Protein AF-A0A9R0W7B0-F1 (afdb_monomer_lite)

Structure (mmCIF, N/CA/C/O backbone):
data_AF-A0A9R0W7B0-F1
#
_entry.id   AF-A0A9R0W7B0-F1
#
loop_
_atom_site.group_PDB
_atom_site.id
_atom_site.type_symbol
_atom_site.label_atom_id
_atom_site.label_alt_id
_atom_site.label_comp_id
_atom_site.label_asym_id
_atom_site.label_entity_id
_atom_site.label_seq_id
_atom_site.pdbx_PDB_ins_code
_atom_site.Cartn_x
_atom_site.Cartn_y
_atom_site.Cartn_z
_atom_site.occupancy
_atom_site.B_iso_or_equiv
_atom_site.auth_seq_id
_atom_site.auth_comp_id
_atom_site.auth_asym_id
_atom_site.auth_atom_id
_atom_site.pdbx_PDB_model_num
ATOM 1 N N . MET A 1 1 ? -23.508 4.023 29.344 1.00 54.53 1 MET A N 1
ATOM 2 C CA . MET A 1 1 ? -23.729 3.233 28.106 1.00 54.53 1 MET A CA 1
ATOM 3 C C . MET A 1 1 ? -23.667 4.090 26.840 1.00 54.53 1 MET A C 1
ATOM 5 O O . MET A 1 1 ? -23.008 3.674 25.898 1.00 54.53 1 MET A O 1
ATOM 9 N N . LEU A 1 2 ? -24.240 5.305 26.836 1.00 60.44 2 LEU A N 1
ATOM 10 C CA . LEU A 1 2 ? -24.224 6.236 25.691 1.00 60.44 2 LEU A CA 1
ATOM 11 C C . LEU A 1 2 ? -22.820 6.520 25.114 1.00 60.44 2 LEU A C 1
ATOM 13 O O . LEU A 1 2 ? -22.631 6.532 23.903 1.00 60.44 2 LEU A O 1
ATOM 17 N N . HIS A 1 3 ? -21.820 6.684 25.988 1.00 57.19 3 HIS A N 1
ATOM 18 C CA . HIS A 1 3 ? -20.440 6.952 25.575 1.00 57.19 3 HIS A CA 1
ATOM 19 C C . HIS A 1 3 ? -19.826 5.782 24.790 1.00 57.19 3 HIS A C 1
ATOM 21 O O . HIS A 1 3 ? -19.227 6.001 23.746 1.00 57.19 3 HIS A O 1
ATOM 27 N N . LYS A 1 4 ? -20.053 4.535 25.235 1.00 57.34 4 LYS A N 1
ATOM 28 C CA . LYS A 1 4 ? -19.593 3.327 24.527 1.00 57.34 4 LYS A CA 1
ATOM 29 C C . LYS A 1 4 ? -20.281 3.160 23.170 1.00 57.34 4 LYS A C 1
ATOM 31 O O . LYS A 1 4 ? -19.622 2.768 22.218 1.00 57.34 4 LYS A O 1
ATOM 36 N N . ALA A 1 5 ? -21.570 3.495 23.069 1.00 55.16 5 ALA A N 1
ATOM 37 C CA . ALA A 1 5 ? -22.291 3.469 21.797 1.00 55.16 5 ALA A CA 1
ATOM 38 C C . ALA A 1 5 ? -21.715 4.492 20.802 1.00 55.16 5 ALA A C 1
ATOM 40 O O . ALA A 1 5 ? -21.420 4.136 19.667 1.00 55.16 5 ALA A O 1
ATOM 41 N N . LYS A 1 6 ? -21.446 5.728 21.250 1.00 61.59 6 LYS A N 1
ATOM 42 C CA . LYS A 1 6 ? -20.832 6.780 20.422 1.00 61.59 6 LYS A CA 1
ATOM 43 C C . LYS A 1 6 ? -19.424 6.396 19.942 1.00 61.59 6 LYS A C 1
ATOM 45 O O . LYS A 1 6 ? -19.113 6.598 18.772 1.00 61.59 6 LYS A O 1
ATOM 50 N N . THR A 1 7 ? -18.607 5.797 20.813 1.00 61.28 7 THR A N 1
ATOM 51 C CA . THR A 1 7 ? -17.267 5.291 20.460 1.00 61.28 7 THR A CA 1
ATOM 52 C C . THR A 1 7 ? -17.329 4.077 19.524 1.00 61.28 7 THR A C 1
ATOM 54 O O . THR A 1 7 ? -16.515 3.957 18.612 1.00 61.28 7 THR A O 1
ATOM 57 N N . GLY A 1 8 ? -18.319 3.196 19.702 1.00 63.91 8 GLY A N 1
ATOM 58 C CA . GLY A 1 8 ? -18.569 2.066 18.805 1.00 63.91 8 GLY A CA 1
ATOM 59 C C . GLY A 1 8 ? -18.961 2.519 17.397 1.00 63.91 8 GLY A C 1
ATOM 60 O O . GLY A 1 8 ? -18.412 2.018 16.421 1.00 63.91 8 GLY A O 1
ATOM 61 N N . THR A 1 9 ? -19.831 3.527 17.277 1.00 67.69 9 THR A N 1
ATOM 62 C CA . THR A 1 9 ? -20.207 4.117 15.981 1.00 67.69 9 THR A CA 1
ATOM 63 C C . THR A 1 9 ? -19.029 4.828 15.307 1.00 67.69 9 THR A C 1
ATOM 65 O O . THR A 1 9 ? -18.866 4.703 14.094 1.00 67.69 9 THR A O 1
ATOM 68 N N . SER A 1 10 ? -18.173 5.535 16.059 1.00 82.19 10 SER A N 1
ATOM 69 C CA . SER A 1 10 ? -16.973 6.162 15.484 1.00 82.19 10 SER A CA 1
ATOM 70 C C . SER A 1 10 ? -15.940 5.134 15.023 1.00 82.19 10 SER A C 1
ATOM 72 O O . SER A 1 10 ? -15.350 5.305 13.963 1.00 82.19 10 SER A O 1
ATOM 74 N N . MET A 1 11 ? -15.753 4.052 15.783 1.00 87.81 11 MET A N 1
ATOM 75 C CA . MET A 1 11 ? -14.840 2.967 15.421 1.00 87.81 11 MET A CA 1
ATOM 76 C C . MET A 1 11 ? -15.325 2.218 14.179 1.00 87.81 11 MET A C 1
ATOM 78 O O . MET A 1 11 ? -14.559 2.050 13.236 1.00 87.81 11 MET A O 1
ATOM 82 N N . ALA A 1 12 ? -16.602 1.828 14.143 1.00 90.00 12 ALA A N 1
ATOM 83 C CA . ALA A 1 12 ? -17.185 1.137 12.996 1.00 90.00 12 ALA A CA 1
ATOM 84 C C . ALA A 1 12 ? -17.034 1.958 11.708 1.00 90.00 12 ALA A C 1
ATOM 86 O O . ALA A 1 12 ? -16.647 1.419 10.678 1.00 90.00 12 ALA A O 1
ATOM 87 N N . ARG A 1 13 ? -17.259 3.277 11.778 1.00 89.12 13 ARG A N 1
ATOM 88 C CA . ARG A 1 13 ? -17.070 4.173 10.632 1.00 89.12 13 ARG A CA 1
ATOM 89 C C . ARG A 1 13 ? -15.622 4.194 10.133 1.00 89.12 13 ARG A C 1
ATOM 91 O O . ARG A 1 13 ? -15.414 4.107 8.928 1.00 89.12 13 ARG A O 1
ATOM 98 N N . ARG A 1 14 ? -14.637 4.300 11.031 1.00 89.19 14 ARG A N 1
ATOM 99 C CA . ARG A 1 14 ? -13.215 4.295 10.645 1.00 89.19 14 ARG A CA 1
ATOM 100 C C . ARG A 1 14 ? -12.784 2.967 10.041 1.00 89.19 14 ARG A C 1
ATOM 102 O O . ARG A 1 14 ? -12.111 2.965 9.023 1.00 89.19 14 ARG A O 1
ATOM 109 N N . LEU A 1 15 ? -13.239 1.851 10.609 1.00 92.94 15 LEU A N 1
ATOM 110 C CA . LEU A 1 15 ? -12.982 0.524 10.048 1.00 92.94 15 LEU A CA 1
ATOM 111 C C . LEU A 1 15 ? -13.579 0.368 8.643 1.00 92.94 15 LEU A C 1
ATOM 113 O O . LEU A 1 15 ? -12.938 -0.222 7.778 1.00 92.94 15 LEU A O 1
ATOM 117 N N . THR A 1 16 ? -14.766 0.928 8.390 1.00 93.56 16 THR A N 1
ATOM 118 C CA . THR A 1 16 ? -15.348 0.953 7.040 1.00 93.56 16 THR A CA 1
ATOM 119 C C . THR A 1 16 ? -14.483 1.745 6.062 1.00 93.56 16 THR A C 1
ATOM 121 O O . THR A 1 16 ? -14.267 1.268 4.953 1.00 93.56 16 THR A O 1
ATOM 124 N N . PHE A 1 17 ? -13.966 2.915 6.452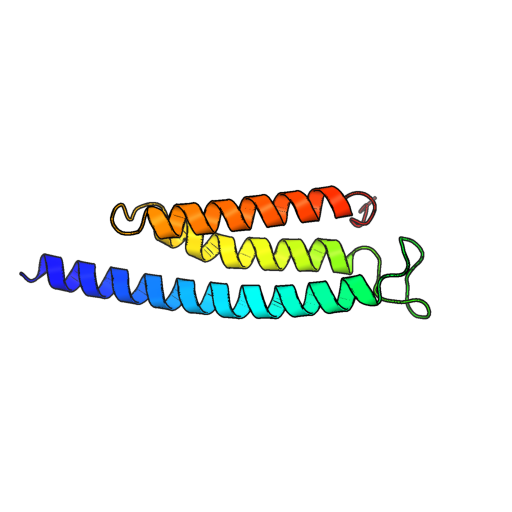 1.00 91.06 17 PHE A N 1
ATOM 125 C CA . PHE A 1 17 ? -13.056 3.681 5.592 1.00 91.06 17 PHE A CA 1
ATOM 126 C C . PHE A 1 17 ? -11.751 2.937 5.339 1.00 91.06 17 PHE A C 1
ATOM 128 O O . PHE A 1 17 ? -11.404 2.730 4.187 1.00 91.06 17 PHE A O 1
ATOM 135 N N . CYS A 1 18 ? -11.124 2.406 6.388 1.00 94.56 18 CYS A N 1
ATOM 136 C CA . CYS A 1 18 ? -9.932 1.575 6.261 1.00 94.56 18 CYS A CA 1
ATOM 137 C C . CYS A 1 18 ? -10.120 0.411 5.288 1.00 94.56 18 CYS A C 1
ATOM 139 O O . CYS A 1 18 ? -9.251 0.136 4.469 1.00 94.56 18 CYS A O 1
ATOM 141 N N . LYS A 1 19 ? -11.270 -0.268 5.347 1.00 96.12 19 LYS A N 1
ATOM 142 C CA . LYS A 1 19 ? -11.579 -1.337 4.400 1.00 96.12 19 LYS A CA 1
ATOM 143 C C . LYS A 1 19 ? -11.631 -0.826 2.958 1.00 96.12 19 LYS A C 1
ATOM 145 O O . LYS A 1 19 ? -11.054 -1.463 2.088 1.00 96.12 19 LYS A O 1
ATOM 150 N N . LEU A 1 20 ? -12.294 0.306 2.717 1.00 95.81 20 LEU A N 1
ATOM 151 C CA . LEU A 1 20 ? -12.349 0.917 1.387 1.00 95.81 20 LEU A CA 1
ATOM 152 C C . LEU A 1 20 ? -10.951 1.320 0.902 1.00 95.81 20 LEU A C 1
ATOM 154 O O . LEU A 1 20 ? -10.592 0.994 -0.225 1.00 95.81 20 LEU A O 1
ATOM 158 N N . ASP A 1 21 ? -10.149 1.955 1.756 1.00 95.44 21 ASP A N 1
ATOM 159 C CA . ASP A 1 21 ? -8.776 2.355 1.435 1.00 95.44 21 ASP A CA 1
ATOM 160 C C . ASP A 1 21 ? -7.920 1.140 1.052 1.00 95.44 21 ASP A C 1
ATOM 162 O O . ASP A 1 21 ? -7.187 1.178 0.061 1.00 95.44 21 ASP A O 1
ATOM 166 N N . TYR A 1 22 ? -8.050 0.026 1.780 1.00 96.25 22 TYR A N 1
ATOM 167 C CA . TYR A 1 22 ? -7.345 -1.216 1.463 1.00 96.25 22 TYR A CA 1
ATOM 168 C C . TYR A 1 22 ? -7.854 -1.891 0.187 1.00 96.25 22 TYR A C 1
ATOM 170 O O . TYR A 1 22 ? -7.037 -2.338 -0.615 1.00 96.25 22 TYR A O 1
ATOM 178 N N . ASP A 1 23 ? -9.166 -1.925 -0.054 1.00 97.44 23 ASP A N 1
ATOM 179 C CA . ASP A 1 23 ? -9.735 -2.481 -1.289 1.00 97.44 23 ASP A CA 1
ATOM 180 C C . ASP A 1 23 ? -9.219 -1.709 -2.527 1.00 97.44 23 ASP A C 1
ATOM 182 O O . ASP A 1 23 ? -8.852 -2.305 -3.549 1.00 97.44 23 ASP A O 1
ATOM 186 N N . VAL A 1 24 ? -9.110 -0.377 -2.427 1.00 96.44 24 VAL A N 1
ATOM 187 C CA . VAL A 1 24 ? -8.512 0.456 -3.484 1.00 96.44 24 VAL A CA 1
ATOM 188 C C . VAL A 1 24 ? -6.998 0.233 -3.568 1.00 96.44 24 VAL A C 1
ATOM 190 O O . VAL A 1 24 ? -6.479 0.076 -4.672 1.00 96.44 24 VAL A O 1
ATOM 193 N N . THR A 1 25 ? -6.289 0.132 -2.440 1.00 96.06 25 THR A N 1
ATOM 194 C CA . THR A 1 25 ? -4.842 -0.166 -2.404 1.00 96.06 25 THR A CA 1
ATOM 195 C C . THR A 1 25 ? -4.518 -1.477 -3.125 1.00 96.06 25 THR A C 1
ATOM 197 O O . THR A 1 25 ? -3.593 -1.526 -3.937 1.00 96.06 25 THR A O 1
ATOM 200 N N . VAL A 1 26 ? -5.299 -2.535 -2.890 1.00 96.62 26 VAL A N 1
ATOM 201 C CA . VAL A 1 26 ? -5.161 -3.826 -3.586 1.00 96.62 26 VAL A CA 1
ATOM 202 C C . VAL A 1 26 ? -5.390 -3.659 -5.087 1.00 96.62 26 VAL A C 1
ATOM 204 O O . VAL A 1 26 ? -4.634 -4.196 -5.897 1.00 96.62 26 VAL A O 1
ATOM 207 N N . SER A 1 27 ? -6.403 -2.881 -5.469 1.00 97.19 27 SER A N 1
ATOM 208 C CA . SER A 1 27 ? -6.708 -2.611 -6.876 1.00 97.19 27 SER A CA 1
ATOM 209 C C . SER A 1 27 ? -5.553 -1.891 -7.582 1.00 97.19 27 SER A C 1
ATOM 211 O O . SER A 1 27 ? -5.136 -2.329 -8.653 1.00 97.19 27 SER A O 1
ATOM 213 N N . ILE A 1 28 ? -4.976 -0.856 -6.963 1.00 95.62 28 ILE A N 1
ATOM 214 C CA . ILE A 1 28 ? -3.796 -0.155 -7.494 1.00 95.62 28 ILE A CA 1
ATOM 215 C C . ILE A 1 28 ? -2.577 -1.081 -7.524 1.00 95.62 28 ILE A C 1
ATOM 217 O O . ILE A 1 28 ? -1.887 -1.136 -8.533 1.00 95.62 28 ILE A O 1
ATOM 221 N N . THR A 1 29 ? -2.351 -1.895 -6.492 1.00 94.94 29 THR A N 1
ATOM 222 C CA . THR A 1 29 ? -1.238 -2.865 -6.473 1.00 94.94 29 THR A CA 1
ATOM 223 C C . THR A 1 29 ? -1.310 -3.849 -7.647 1.00 94.94 29 THR A C 1
ATOM 225 O O . THR A 1 29 ? -0.286 -4.186 -8.248 1.00 94.94 29 THR A O 1
ATOM 228 N N . ASN A 1 30 ? -2.516 -4.279 -8.029 1.00 95.56 30 ASN A N 1
ATOM 229 C CA . ASN A 1 30 ? -2.716 -5.112 -9.217 1.00 95.56 30 ASN A CA 1
ATOM 230 C C . ASN A 1 30 ? -2.358 -4.366 -10.511 1.00 95.56 30 ASN A C 1
ATOM 232 O O . ASN A 1 30 ? -1.741 -4.962 -11.396 1.00 95.56 30 ASN A O 1
ATOM 236 N N . VAL A 1 31 ? -2.688 -3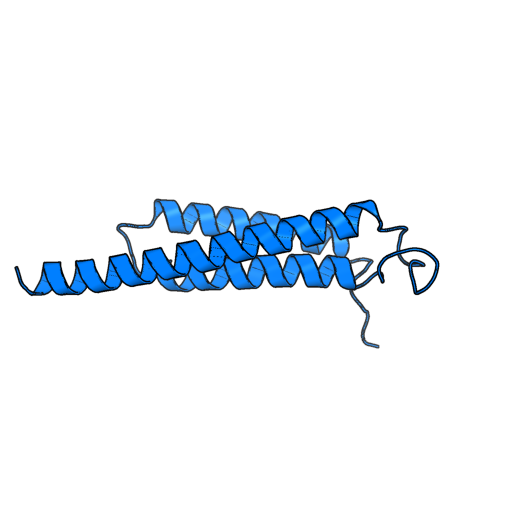.074 -10.607 1.00 93.81 31 VAL A N 1
ATOM 237 C CA . VAL A 1 31 ? -2.260 -2.212 -11.722 1.00 93.81 31 VAL A CA 1
ATOM 238 C C . VAL A 1 31 ? -0.736 -2.092 -11.750 1.00 93.81 31 VAL A C 1
ATOM 240 O O . VAL A 1 31 ? -0.140 -2.354 -12.790 1.00 93.81 31 VAL A O 1
ATOM 243 N N . CYS A 1 32 ? -0.083 -1.819 -10.616 1.00 93.06 32 CYS A N 1
ATOM 244 C CA . CYS A 1 32 ? 1.381 -1.727 -10.551 1.00 93.06 32 CYS A CA 1
ATOM 245 C C . CYS A 1 32 ? 2.048 -3.045 -10.957 1.00 93.06 32 CYS A C 1
ATOM 247 O O . CYS A 1 32 ? 3.071 -3.052 -11.633 1.00 93.06 32 CYS A O 1
ATOM 249 N N . THR A 1 33 ? 1.445 -4.177 -10.589 1.00 92.38 33 THR A N 1
ATOM 250 C CA . THR A 1 33 ? 1.923 -5.508 -10.984 1.00 92.38 33 THR A CA 1
ATOM 251 C C . THR A 1 33 ? 1.798 -5.739 -12.490 1.00 92.38 33 THR A C 1
ATOM 253 O O . THR A 1 33 ? 2.647 -6.411 -13.072 1.00 92.38 33 THR A O 1
ATOM 256 N N . ALA A 1 34 ? 0.745 -5.221 -13.128 1.00 91.81 34 ALA A N 1
ATOM 257 C CA . ALA A 1 34 ? 0.614 -5.261 -14.582 1.00 91.81 34 ALA A CA 1
ATOM 258 C C . ALA A 1 34 ? 1.673 -4.368 -15.249 1.00 91.81 34 ALA A C 1
ATOM 260 O O . ALA A 1 34 ? 2.411 -4.858 -16.098 1.00 91.81 34 ALA A O 1
ATOM 261 N N . LEU A 1 35 ? 1.834 -3.126 -14.776 1.00 89.44 35 LEU A N 1
ATOM 262 C CA . LEU A 1 35 ? 2.862 -2.198 -15.264 1.00 89.44 35 LEU A CA 1
ATOM 263 C C . LEU A 1 35 ? 4.267 -2.798 -15.161 1.00 89.44 35 LEU A C 1
ATOM 265 O O . LEU A 1 35 ? 5.015 -2.772 -16.129 1.00 89.44 35 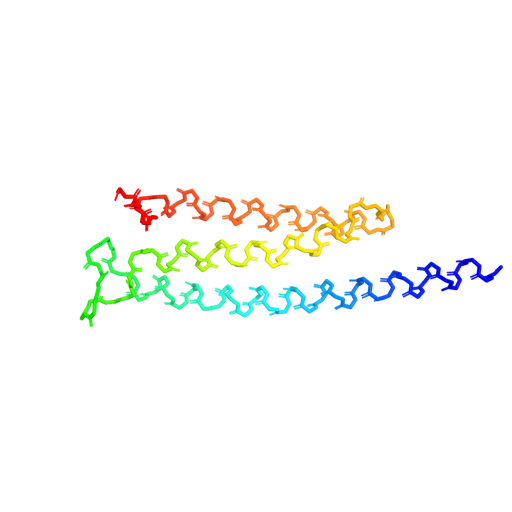LEU A O 1
ATOM 269 N N . LEU A 1 36 ? 4.610 -3.416 -14.028 1.00 87.38 36 LEU A N 1
ATOM 270 C CA . LEU A 1 36 ? 5.911 -4.058 -13.823 1.00 87.38 36 LEU A CA 1
ATOM 271 C C . LEU A 1 36 ? 6.190 -5.190 -14.825 1.00 87.38 36 LEU A C 1
ATOM 273 O O . LEU A 1 36 ? 7.342 -5.404 -15.190 1.00 87.38 36 LEU A O 1
ATOM 277 N N . LYS A 1 37 ? 5.167 -5.936 -15.260 1.00 87.31 37 LYS A N 1
ATOM 278 C CA . LYS A 1 37 ? 5.343 -7.025 -16.240 1.00 87.31 37 LYS A CA 1
ATOM 279 C C . LYS A 1 37 ? 5.637 -6.502 -17.638 1.00 87.31 37 LYS A C 1
ATOM 281 O O . LYS A 1 37 ? 6.385 -7.143 -18.372 1.00 87.31 37 LYS A O 1
ATOM 286 N N . ASP A 1 38 ? 5.040 -5.369 -17.980 1.00 85.12 38 ASP A N 1
ATOM 287 C CA . ASP A 1 38 ? 5.198 -4.742 -19.288 1.00 85.12 38 ASP A CA 1
ATOM 288 C C . ASP A 1 38 ? 6.386 -3.768 -19.320 1.00 85.12 38 ASP A C 1
ATOM 290 O O . ASP A 1 38 ? 6.816 -3.355 -20.396 1.00 85.12 38 ASP A O 1
ATOM 294 N N . PHE A 1 39 ? 6.948 -3.437 -18.154 1.00 81.81 39 PHE A N 1
ATOM 295 C CA . PHE A 1 39 ? 8.092 -2.552 -17.986 1.00 81.81 39 PHE A CA 1
ATOM 296 C C . PHE A 1 39 ? 9.341 -3.092 -18.689 1.00 81.81 39 PHE A C 1
ATOM 298 O O . PHE A 1 39 ? 9.839 -4.175 -18.371 1.00 81.81 39 PHE A O 1
ATOM 305 N N . ARG A 1 40 ? 9.890 -2.307 -19.622 1.00 77.38 40 ARG A N 1
ATOM 306 C CA . ARG A 1 40 ? 11.077 -2.685 -20.411 1.00 77.38 40 ARG A CA 1
ATOM 307 C C . ARG A 1 40 ? 12.357 -1.951 -20.027 1.00 77.38 40 ARG A C 1
ATOM 309 O O . ARG A 1 40 ? 13.373 -2.116 -20.697 1.00 77.38 40 ARG A O 1
ATOM 316 N N . GLY A 1 41 ? 12.334 -1.205 -18.926 1.00 73.69 41 GLY A N 1
ATOM 317 C CA . GLY A 1 41 ? 13.471 -0.418 -18.465 1.00 73.69 41 GLY A CA 1
ATOM 318 C C . GLY A 1 41 ? 13.283 1.085 -18.687 1.00 73.69 41 GLY A C 1
ATOM 319 O O . GLY A 1 41 ? 12.201 1.528 -19.066 1.00 73.69 41 GLY A O 1
ATOM 320 N N . PRO A 1 42 ? 14.339 1.875 -18.440 1.00 68.19 42 PRO A N 1
ATOM 321 C CA . PRO A 1 42 ? 14.270 3.335 -18.436 1.00 68.19 42 PRO A CA 1
ATOM 322 C C . PRO A 1 42 ? 14.021 3.943 -19.825 1.00 68.19 42 PRO A C 1
ATOM 324 O O . PRO A 1 42 ? 13.550 5.071 -19.904 1.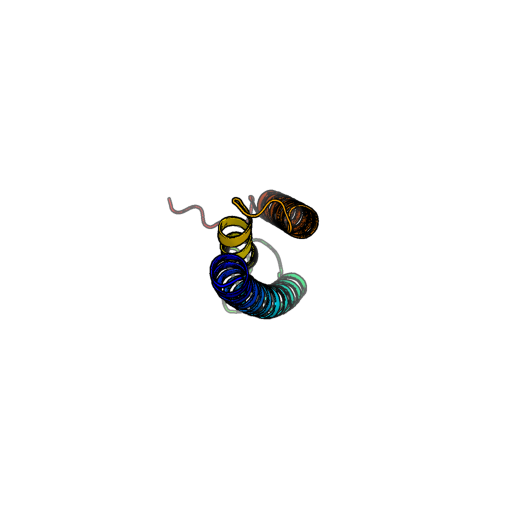00 68.19 42 PRO A O 1
ATOM 327 N N . ASP A 1 43 ? 14.282 3.188 -20.896 1.00 66.25 43 ASP A N 1
ATOM 328 C CA . ASP A 1 43 ? 14.033 3.594 -22.287 1.00 66.25 43 ASP A CA 1
ATOM 329 C C . ASP A 1 43 ? 12.600 3.263 -22.764 1.00 66.25 43 ASP A C 1
ATOM 331 O O . ASP A 1 43 ? 12.266 3.472 -23.930 1.00 66.25 43 ASP A O 1
ATOM 335 N N . GLY A 1 44 ? 11.748 2.719 -21.884 1.00 60.66 44 GLY A N 1
ATOM 336 C CA . GLY A 1 44 ? 10.341 2.445 -22.174 1.00 60.66 44 GLY A CA 1
ATOM 337 C C . GLY A 1 44 ? 9.539 3.739 -22.346 1.00 60.66 44 GLY A C 1
ATOM 338 O O . GLY A 1 44 ? 9.448 4.549 -21.427 1.00 60.66 44 GLY A O 1
ATOM 339 N N . GLY A 1 45 ? 8.955 3.926 -23.529 1.00 63.22 45 GLY A N 1
ATOM 340 C CA . GLY A 1 45 ? 8.020 5.003 -23.885 1.00 63.22 45 GLY A CA 1
ATOM 341 C C . GLY A 1 45 ? 7.080 4.533 -24.999 1.00 63.22 45 GLY A C 1
ATOM 342 O O . GLY A 1 45 ? 7.104 3.347 -25.303 1.00 63.22 45 GLY A O 1
ATOM 343 N N . ASP A 1 46 ? 6.302 5.435 -25.619 1.00 60.03 46 ASP A N 1
ATOM 344 C CA . ASP A 1 46 ? 5.110 5.228 -26.490 1.00 60.03 46 ASP A CA 1
ATOM 345 C C . ASP A 1 46 ? 5.042 4.008 -27.452 1.00 60.03 46 ASP A C 1
ATOM 347 O O . ASP A 1 46 ? 3.961 3.697 -27.949 1.00 60.03 46 ASP A O 1
ATOM 351 N N . ASN A 1 47 ? 6.136 3.287 -27.725 1.00 62.00 47 ASN A N 1
ATOM 352 C CA . ASN A 1 47 ? 6.156 2.055 -28.527 1.00 62.00 47 ASN A CA 1
ATOM 353 C C . ASN A 1 47 ? 6.817 0.824 -27.856 1.00 62.00 47 ASN A C 1
ATOM 355 O O . ASN A 1 47 ? 6.765 -0.267 -28.425 1.00 62.00 47 ASN A O 1
ATOM 359 N N . ASP A 1 48 ? 7.394 0.963 -26.658 1.00 68.44 48 ASP A N 1
ATOM 360 C CA . ASP A 1 48 ? 8.202 -0.061 -25.979 1.00 68.44 48 ASP A CA 1
ATOM 361 C C . ASP A 1 48 ? 7.678 -0.484 -24.597 1.00 68.44 48 ASP A C 1
ATOM 363 O O . ASP A 1 48 ? 8.198 -1.443 -24.035 1.00 68.44 48 ASP A O 1
ATOM 367 N N . GLY A 1 49 ? 6.631 0.142 -24.056 1.00 72.56 49 GLY A N 1
ATOM 368 C CA . GLY A 1 49 ? 6.049 -0.228 -22.759 1.00 72.56 49 GLY A CA 1
ATOM 369 C C . GLY A 1 49 ? 5.596 0.990 -21.949 1.00 72.56 49 GLY A C 1
ATOM 370 O O . GLY A 1 49 ? 5.598 2.096 -22.488 1.00 72.56 49 GLY A O 1
ATOM 371 N N . PRO A 1 50 ? 5.190 0.798 -20.679 1.00 77.12 50 PRO A N 1
ATOM 372 C CA . PRO A 1 50 ? 4.855 1.901 -19.785 1.00 77.12 50 PRO A CA 1
ATOM 373 C C . PRO A 1 50 ? 6.056 2.828 -19.581 1.00 77.12 50 PRO A C 1
ATOM 375 O O . PRO A 1 50 ? 7.207 2.374 -19.605 1.00 77.12 50 PRO A O 1
ATOM 378 N N . ALA A 1 51 ? 5.777 4.115 -19.377 1.00 80.88 51 ALA A N 1
ATOM 379 C CA . ALA A 1 51 ? 6.821 5.100 -19.139 1.00 80.88 51 ALA A CA 1
ATOM 380 C C . ALA A 1 51 ? 7.522 4.818 -17.805 1.00 80.88 51 ALA A C 1
ATOM 382 O O . ALA A 1 51 ? 6.918 4.310 -16.854 1.00 80.88 51 ALA A O 1
ATOM 383 N N . SER A 1 52 ? 8.814 5.142 -17.727 1.00 77.94 52 SER A N 1
ATOM 384 C CA . SER A 1 52 ? 9.658 4.732 -16.602 1.00 77.94 52 SER A CA 1
ATOM 385 C C . SER A 1 52 ? 9.127 5.202 -15.237 1.00 77.94 52 SER A C 1
ATOM 387 O O . SER A 1 52 ? 9.149 4.438 -14.268 1.00 77.94 52 SER A O 1
ATOM 389 N N . PHE A 1 53 ? 8.547 6.404 -15.196 1.00 82.31 53 PHE A N 1
ATOM 390 C CA . PHE A 1 53 ? 7.969 7.030 -14.008 1.00 82.31 53 PHE A CA 1
ATOM 391 C C . PHE A 1 53 ? 6.630 6.439 -13.544 1.00 82.31 53 PHE A C 1
ATOM 393 O O . PHE A 1 53 ? 6.263 6.606 -12.375 1.00 82.31 53 PHE A O 1
ATOM 400 N N . GLU A 1 54 ? 5.888 5.741 -14.412 1.00 87.38 54 GLU A N 1
ATOM 401 C CA . GLU A 1 54 ? 4.537 5.254 -14.091 1.00 87.38 54 GLU A CA 1
ATOM 402 C C . GLU A 1 54 ? 4.570 4.210 -12.973 1.00 87.38 54 GLU A C 1
ATOM 404 O O . GLU A 1 54 ? 3.691 4.170 -12.109 1.00 87.38 54 GLU A O 1
ATOM 409 N N . LEU A 1 55 ? 5.609 3.374 -12.951 1.00 88.75 55 LEU A N 1
ATOM 410 C CA . LEU A 1 55 ? 5.758 2.329 -11.947 1.00 88.75 55 LEU A CA 1
ATOM 411 C C . LEU A 1 55 ? 6.074 2.897 -10.542 1.00 88.75 55 LEU A C 1
ATOM 413 O O . LEU A 1 55 ? 5.359 2.528 -9.604 1.00 88.75 55 LEU A O 1
ATOM 417 N N . PRO A 1 56 ? 7.053 3.813 -10.357 1.00 89.88 56 PRO A N 1
ATOM 418 C CA . PRO A 1 56 ? 7.226 4.539 -9.097 1.00 89.88 56 PRO A CA 1
ATOM 419 C C . PRO A 1 56 ? 5.954 5.257 -8.625 1.00 89.88 56 PRO A C 1
ATOM 421 O O . PRO A 1 56 ? 5.573 5.109 -7.462 1.00 89.88 56 PRO A O 1
ATOM 424 N N . GLN A 1 57 ? 5.266 5.981 -9.517 1.00 91.44 57 GLN A N 1
ATOM 425 C CA . GLN A 1 57 ? 4.034 6.705 -9.177 1.00 91.44 57 GLN A CA 1
ATOM 426 C C . GLN A 1 57 ? 2.917 5.758 -8.724 1.00 91.44 57 GLN A C 1
ATOM 428 O O . GLN A 1 57 ? 2.208 6.042 -7.757 1.00 91.44 57 GLN A O 1
ATOM 433 N N . CYS A 1 58 ? 2.785 4.599 -9.371 1.00 94.00 58 CYS A N 1
ATOM 434 C CA . CYS A 1 58 ? 1.797 3.598 -8.990 1.00 94.00 58 CYS A CA 1
ATOM 435 C C . CYS A 1 58 ? 2.030 3.078 -7.560 1.00 94.00 58 CYS A C 1
ATOM 437 O O . CYS A 1 58 ? 1.094 2.998 -6.757 1.00 94.00 58 CYS A O 1
ATOM 439 N N . VAL A 1 59 ? 3.285 2.769 -7.209 1.00 93.56 59 VAL A N 1
ATOM 440 C CA . VAL A 1 59 ? 3.649 2.321 -5.854 1.00 93.56 59 VAL A CA 1
ATOM 441 C C . VAL A 1 59 ? 3.412 3.428 -4.819 1.00 93.56 59 VAL A C 1
ATOM 443 O O . VAL A 1 59 ? 2.882 3.153 -3.740 1.00 93.56 59 VAL A O 1
ATOM 446 N N . GLU A 1 60 ? 3.747 4.678 -5.141 1.00 94.12 60 GLU A N 1
ATOM 447 C CA . GLU A 1 60 ? 3.493 5.837 -4.274 1.00 94.12 60 GLU A CA 1
ATOM 448 C C . GLU A 1 60 ? 1.993 6.036 -4.002 1.00 94.12 60 GLU A C 1
ATOM 450 O O . GLU A 1 60 ? 1.582 6.273 -2.858 1.00 94.12 60 GLU A O 1
ATOM 455 N N . GLN A 1 61 ? 1.157 5.871 -5.028 1.00 94.75 61 GLN A N 1
ATOM 456 C CA . GLN A 1 61 ? -0.292 5.977 -4.896 1.00 94.75 61 GLN A CA 1
ATOM 457 C C . GLN A 1 61 ? -0.868 4.862 -4.010 1.00 94.75 61 GLN A C 1
ATOM 459 O O . GLN A 1 61 ? -1.690 5.146 -3.133 1.00 94.75 61 GLN A O 1
ATOM 464 N N . ALA A 1 62 ? -0.409 3.616 -4.177 1.00 94.44 62 ALA A N 1
ATOM 465 C CA . ALA A 1 62 ? -0.793 2.507 -3.300 1.00 94.44 62 ALA A CA 1
ATOM 466 C C . ALA A 1 62 ? -0.407 2.781 -1.833 1.00 94.44 62 ALA A C 1
ATOM 468 O O . ALA A 1 62 ? -1.226 2.588 -0.932 1.00 94.44 62 ALA A O 1
ATOM 469 N N . ASN A 1 63 ? 0.805 3.296 -1.591 1.00 94.81 63 ASN A N 1
ATOM 470 C CA . ASN A 1 63 ? 1.267 3.656 -0.247 1.00 94.81 63 ASN A CA 1
ATOM 471 C C . ASN A 1 63 ? 0.374 4.731 0.384 1.00 94.81 63 ASN A C 1
ATOM 473 O O . ASN A 1 63 ? -0.094 4.565 1.509 1.00 94.81 63 ASN A O 1
ATOM 477 N N . THR A 1 64 ? 0.098 5.807 -0.358 1.00 94.88 64 THR A N 1
ATOM 478 C CA . THR A 1 64 ? -0.694 6.950 0.121 1.00 94.88 64 THR A CA 1
ATOM 479 C C . THR A 1 64 ? -2.085 6.519 0.579 1.00 94.88 64 THR A C 1
ATOM 481 O O . THR A 1 64 ? -2.526 6.911 1.660 1.00 94.88 64 THR A O 1
ATOM 484 N N . LEU A 1 65 ? -2.753 5.668 -0.203 1.00 92.19 65 LEU A N 1
ATOM 485 C CA . LEU A 1 65 ? -4.083 5.158 0.129 1.00 92.19 65 LEU A CA 1
ATOM 486 C C . LEU A 1 65 ? -4.068 4.318 1.407 1.00 92.19 65 LEU A C 1
ATOM 488 O O . LEU A 1 65 ? -4.876 4.556 2.303 1.00 92.19 65 LEU A O 1
ATOM 492 N N . SER A 1 66 ? -3.107 3.401 1.543 1.00 91.69 66 SER A N 1
ATOM 493 C CA . SER A 1 66 ? -2.951 2.633 2.783 1.00 91.69 66 SER A CA 1
ATOM 494 C C . SER A 1 66 ? -2.650 3.539 3.989 1.00 91.69 66 SER A C 1
ATOM 496 O O . SER A 1 66 ? -3.179 3.317 5.082 1.00 91.69 66 SER A O 1
ATOM 498 N N . GLY A 1 67 ? -1.895 4.622 3.777 1.00 93.00 67 GLY A N 1
ATOM 499 C CA . GLY A 1 67 ? -1.539 5.605 4.796 1.00 93.00 67 GLY A CA 1
ATOM 500 C C . GLY A 1 67 ? -2.731 6.378 5.368 1.00 93.00 67 GLY A C 1
ATOM 501 O O . GLY A 1 67 ? -2.718 6.704 6.558 1.00 93.00 67 GLY A O 1
ATOM 502 N N . TYR A 1 68 ? -3.793 6.613 4.585 1.00 92.94 68 TYR A N 1
ATOM 503 C CA . TYR A 1 68 ? -5.020 7.241 5.098 1.00 92.94 68 TYR A CA 1
ATOM 504 C C . TYR A 1 68 ? -5.661 6.412 6.208 1.00 92.94 68 TYR A C 1
ATOM 506 O O . TYR A 1 68 ? -5.980 6.947 7.274 1.00 92.94 68 TYR A O 1
ATOM 514 N N . CYS A 1 69 ? -5.745 5.094 6.024 1.00 93.25 69 CYS A N 1
ATOM 515 C CA . CYS A 1 69 ? -6.192 4.211 7.091 1.00 93.25 69 CYS A CA 1
ATOM 516 C C . CYS A 1 69 ? -5.237 4.251 8.296 1.00 93.25 69 CYS A C 1
ATOM 518 O O . CYS A 1 69 ? -5.691 4.343 9.436 1.00 93.25 69 CYS A O 1
ATOM 520 N N . GLY A 1 70 ? -3.919 4.249 8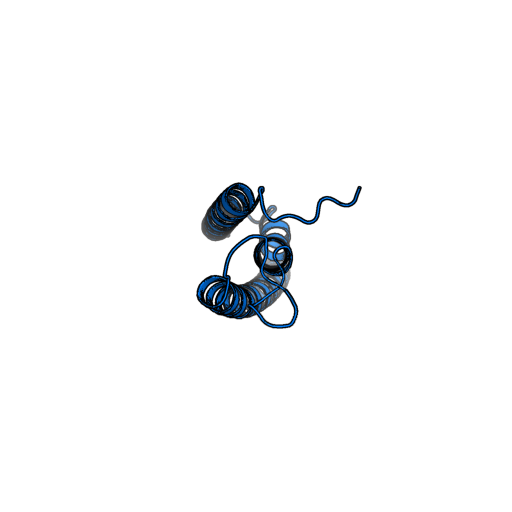.075 1.00 92.19 70 GLY A N 1
ATOM 521 C CA . GLY A 1 70 ? -2.928 4.307 9.156 1.00 92.19 70 GLY A CA 1
ATOM 522 C C . GLY A 1 70 ? -3.124 5.529 10.060 1.00 92.19 70 GLY A C 1
ATOM 523 O O . GLY A 1 70 ? -3.102 5.408 11.289 1.00 92.19 70 GLY A O 1
ATOM 524 N N . HIS A 1 71 ? -3.421 6.685 9.462 1.00 90.69 71 HIS A N 1
ATOM 525 C CA . HIS A 1 71 ? -3.759 7.912 10.182 1.00 90.69 71 HIS A CA 1
ATOM 526 C C . HIS A 1 71 ? -5.043 7.768 11.019 1.00 90.69 71 HIS A C 1
ATOM 528 O O . HIS A 1 71 ? -5.080 8.170 12.182 1.00 90.69 71 HIS A O 1
ATOM 534 N N . GLU A 1 72 ? -6.088 7.133 10.481 1.00 88.69 72 GLU A N 1
ATOM 535 C CA . GLU A 1 72 ? -7.336 6.880 11.217 1.00 88.69 72 GLU A CA 1
ATOM 536 C C . GLU A 1 72 ? -7.165 5.912 12.404 1.00 88.69 72 GLU A C 1
ATOM 538 O O . GLU A 1 72 ? -7.955 5.958 13.358 1.00 88.69 72 GLU A O 1
ATOM 543 N N . LEU A 1 73 ? -6.143 5.054 12.375 1.00 90.56 73 LEU A N 1
ATOM 544 C CA . LEU A 1 73 ? -5.874 4.040 13.397 1.00 90.56 73 LEU A CA 1
ATOM 545 C C . LEU A 1 73 ? -4.949 4.513 14.531 1.00 90.56 73 LEU A C 1
ATOM 547 O O . LEU A 1 73 ? -4.987 3.918 15.611 1.00 90.56 73 LEU A O 1
ATOM 551 N N . MET A 1 74 ? -4.155 5.567 14.317 1.00 86.81 74 MET A N 1
ATOM 552 C CA . MET A 1 74 ? -3.079 6.011 15.222 1.00 86.81 74 MET A CA 1
ATOM 553 C C . MET A 1 74 ? -3.532 6.183 16.683 1.00 86.81 74 MET A C 1
ATOM 555 O O . MET A 1 74 ? -2.879 5.699 17.609 1.00 86.81 74 MET A O 1
ATOM 559 N N . ASP A 1 75 ? -4.700 6.792 16.892 1.00 86.12 75 ASP A N 1
ATOM 560 C CA . ASP A 1 75 ? -5.234 7.103 18.224 1.00 86.12 75 ASP A CA 1
ATOM 561 C C . ASP A 1 75 ? -6.166 6.013 18.788 1.00 86.12 75 ASP A C 1
ATOM 563 O O . ASP A 1 75 ? -6.942 6.256 19.719 1.00 86.12 75 ASP A O 1
ATOM 567 N N . MET A 1 76 ? -6.137 4.797 18.228 1.00 88.00 76 MET A N 1
ATOM 568 C CA . MET A 1 76 ? -7.036 3.703 18.606 1.00 88.00 76 MET A CA 1
ATOM 569 C C . MET A 1 76 ? -6.277 2.503 19.188 1.00 88.00 76 MET A C 1
ATOM 571 O O . MET A 1 76 ? -5.998 1.539 18.475 1.00 88.00 76 MET A O 1
ATOM 575 N N . PRO A 1 77 ? -6.029 2.463 20.516 1.00 88.62 77 PRO A N 1
ATOM 576 C CA . PRO A 1 77 ? -5.305 1.361 21.154 1.00 88.62 77 PRO A CA 1
ATOM 577 C C . PRO A 1 77 ? -5.920 -0.020 20.901 1.00 88.62 77 PRO A C 1
ATOM 579 O O . PRO A 1 77 ? -5.194 -1.004 20.786 1.00 88.62 77 PRO A O 1
ATOM 582 N N . ALA A 1 78 ? -7.250 -0.087 20.784 1.00 89.69 78 ALA A N 1
ATOM 583 C CA . ALA A 1 78 ? -7.980 -1.319 20.488 1.00 89.69 78 ALA A CA 1
ATOM 584 C C . ALA A 1 78 ? -7.675 -1.896 19.092 1.00 89.69 78 ALA A C 1
ATOM 586 O O . ALA A 1 78 ? -7.932 -3.072 18.861 1.00 89.69 78 ALA A O 1
ATOM 587 N N . LEU A 1 79 ? -7.127 -1.087 18.179 1.00 92.00 79 LEU A N 1
ATOM 588 C CA . LEU A 1 79 ? -6.797 -1.458 16.802 1.00 92.00 79 LEU A CA 1
ATOM 589 C C . LEU A 1 79 ? -5.283 -1.484 16.550 1.00 92.00 79 LEU A C 1
ATOM 591 O O . LEU A 1 79 ? -4.847 -1.472 15.404 1.00 92.00 79 LEU A O 1
ATOM 595 N N . ARG A 1 80 ? -4.466 -1.557 17.609 1.00 93.19 80 ARG A N 1
ATOM 596 C CA . ARG A 1 80 ? -2.998 -1.546 17.504 1.00 93.19 80 ARG A CA 1
ATOM 597 C C . ARG A 1 80 ? -2.443 -2.629 16.577 1.00 93.19 80 ARG A C 1
ATOM 599 O O . ARG A 1 80 ? -1.483 -2.366 15.869 1.00 93.19 80 ARG A O 1
ATOM 606 N N . ALA A 1 81 ? -3.034 -3.823 16.578 1.00 95.69 81 ALA A N 1
ATOM 607 C CA . ALA A 1 81 ? -2.611 -4.895 15.678 1.00 95.69 81 ALA A CA 1
ATOM 608 C C . ALA A 1 81 ? -2.785 -4.490 14.203 1.00 95.69 81 ALA A C 1
ATOM 610 O O . ALA A 1 81 ? -1.833 -4.564 13.439 1.00 95.69 81 ALA A O 1
ATOM 611 N N . LEU A 1 82 ? -3.956 -3.952 13.847 1.00 94.94 82 LEU A N 1
ATOM 612 C CA . LEU A 1 82 ? -4.236 -3.463 12.496 1.00 94.94 82 LEU A CA 1
ATOM 613 C C . LEU A 1 82 ? -3.350 -2.267 12.112 1.00 94.94 82 LEU A C 1
ATOM 615 O O . LEU A 1 82 ? -2.925 -2.149 10.969 1.00 94.94 82 LEU A O 1
ATOM 619 N N . PHE A 1 83 ? -3.055 -1.378 13.064 1.00 95.44 83 PHE A N 1
ATOM 620 C CA .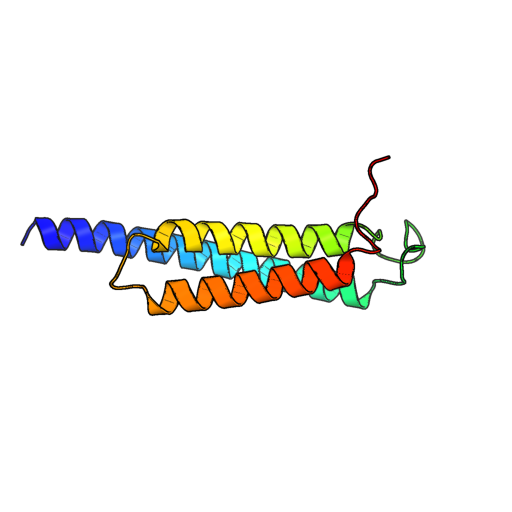 PHE A 1 83 ? -2.112 -0.283 12.841 1.00 95.44 83 PHE A CA 1
ATOM 621 C C . PHE A 1 83 ? -0.706 -0.804 12.511 1.00 95.44 83 PHE A C 1
ATOM 623 O O . PHE A 1 83 ? -0.079 -0.307 11.583 1.00 95.44 83 PHE A O 1
ATOM 630 N N . ASN A 1 84 ? -0.227 -1.827 13.225 1.00 96.62 84 ASN A N 1
ATOM 631 C CA . ASN A 1 84 ? 1.070 -2.437 12.936 1.00 96.62 84 ASN A CA 1
ATOM 632 C C . ASN A 1 84 ? 1.093 -3.100 11.549 1.00 96.62 84 ASN A C 1
ATOM 634 O O . ASN A 1 84 ? 2.051 -2.906 10.813 1.00 96.62 84 ASN A O 1
ATOM 638 N N . GLU A 1 85 ? 0.025 -3.802 11.156 1.00 96.75 85 GLU A N 1
ATOM 639 C CA . GLU A 1 85 ? -0.095 -4.362 9.798 1.00 96.75 85 GLU A CA 1
ATOM 640 C C . GLU A 1 85 ? -0.051 -3.264 8.718 1.00 96.75 85 GLU A C 1
ATOM 642 O O . GLU A 1 85 ? 0.561 -3.442 7.666 1.00 96.75 85 GLU A O 1
ATOM 647 N N . ASN A 1 86 ? -0.654 -2.099 8.980 1.00 96.00 86 ASN A N 1
ATOM 648 C CA . ASN A 1 86 ? -0.566 -0.941 8.088 1.00 96.00 86 ASN A CA 1
ATOM 649 C C . ASN A 1 86 ? 0.876 -0.417 7.963 1.00 96.00 86 ASN A C 1
ATOM 651 O O . ASN A 1 86 ? 1.344 -0.151 6.856 1.00 96.00 86 ASN A O 1
ATOM 655 N N . LEU A 1 87 ? 1.608 -0.335 9.080 1.00 95.62 87 LEU A N 1
ATOM 656 C CA . LEU A 1 87 ? 3.023 0.044 9.065 1.00 95.62 87 LEU A CA 1
ATOM 657 C C . LEU A 1 87 ? 3.868 -0.933 8.242 1.00 95.62 87 LEU A C 1
ATOM 659 O O . LEU A 1 87 ? 4.699 -0.484 7.453 1.00 95.62 87 LEU A O 1
ATOM 663 N N . ASP A 1 88 ? 3.629 -2.239 8.372 1.00 96.69 88 ASP A N 1
ATOM 664 C CA . ASP A 1 88 ? 4.338 -3.257 7.592 1.00 96.69 88 ASP A CA 1
ATOM 665 C C . ASP A 1 88 ? 4.083 -3.085 6.083 1.00 96.69 88 ASP A C 1
ATOM 667 O O . ASP A 1 88 ? 5.017 -3.149 5.278 1.00 96.69 88 ASP A O 1
ATOM 671 N N . MET A 1 89 ? 2.841 -2.781 5.685 1.00 94.81 89 MET A N 1
ATOM 672 C CA . MET A 1 89 ? 2.516 -2.447 4.291 1.00 94.81 89 MET A CA 1
ATOM 673 C C . MET A 1 89 ? 3.227 -1.175 3.817 1.00 94.81 89 MET A C 1
ATOM 675 O O . MET A 1 89 ? 3.769 -1.153 2.710 1.00 94.81 89 MET A O 1
ATOM 679 N N . SER A 1 90 ? 3.294 -0.136 4.653 1.00 94.75 90 SER A N 1
ATOM 680 C CA . SER A 1 90 ? 4.014 1.095 4.314 1.00 94.75 90 SER A CA 1
ATOM 681 C C . SER A 1 90 ? 5.520 0.855 4.163 1.00 94.75 90 SER A C 1
ATOM 683 O O . SER A 1 90 ? 6.146 1.363 3.232 1.00 94.75 90 SER A O 1
ATOM 685 N N . MET A 1 91 ? 6.121 0.021 5.016 1.00 96.50 91 MET A N 1
ATOM 686 C CA . MET A 1 91 ? 7.521 -0.395 4.872 1.00 96.50 91 MET A CA 1
ATOM 687 C C . MET A 1 91 ? 7.760 -1.140 3.555 1.00 96.50 91 MET A C 1
ATOM 689 O O . MET A 1 91 ? 8.757 -0.878 2.878 1.00 96.50 91 MET A O 1
ATOM 693 N N . LEU A 1 92 ? 6.840 -2.023 3.158 1.00 95.50 92 LEU A N 1
ATOM 694 C CA . LEU A 1 92 ? 6.914 -2.715 1.873 1.00 95.50 92 LEU A CA 1
ATOM 695 C C . LEU A 1 92 ? 6.812 -1.739 0.692 1.00 95.50 92 LEU A C 1
ATOM 697 O O . LEU A 1 92 ? 7.542 -1.882 -0.289 1.00 95.50 92 LEU A O 1
ATOM 701 N N . ALA A 1 93 ? 5.947 -0.730 0.775 1.00 94.00 93 ALA A N 1
ATOM 702 C CA . ALA A 1 93 ? 5.845 0.287 -0.264 1.00 94.00 93 ALA A CA 1
ATOM 703 C C . ALA A 1 93 ? 7.118 1.146 -0.358 1.00 94.00 93 ALA A C 1
ATOM 705 O O . ALA A 1 93 ? 7.617 1.369 -1.460 1.00 94.00 93 ALA A O 1
ATOM 706 N N . HIS A 1 94 ? 7.708 1.549 0.774 1.00 93.81 94 HIS A N 1
ATOM 707 C CA . HIS A 1 94 ? 9.000 2.245 0.792 1.00 93.81 94 HIS A CA 1
ATOM 708 C C . HIS A 1 94 ? 10.125 1.405 0.178 1.00 93.81 94 HIS A C 1
ATOM 710 O O . HIS A 1 94 ? 10.930 1.935 -0.587 1.00 93.81 94 HIS A O 1
ATOM 716 N N . LEU A 1 95 ? 10.164 0.098 0.459 1.00 95.88 95 LEU A N 1
ATOM 717 C CA . LEU A 1 95 ? 11.129 -0.810 -0.160 1.00 95.88 95 LEU A CA 1
ATOM 718 C C . LEU A 1 95 ? 10.955 -0.861 -1.685 1.00 95.88 95 LEU A C 1
ATOM 720 O O . LEU A 1 95 ? 11.940 -0.770 -2.412 1.00 95.88 95 LEU A O 1
ATOM 724 N N . ASN A 1 96 ? 9.715 -0.967 -2.170 1.00 93.00 96 ASN A N 1
ATOM 725 C CA . ASN A 1 96 ? 9.435 -0.955 -3.607 1.00 93.00 96 ASN A CA 1
ATOM 726 C C . ASN A 1 96 ? 9.823 0.379 -4.255 1.00 93.00 96 ASN A C 1
ATOM 728 O O . ASN A 1 96 ? 10.444 0.371 -5.310 1.00 93.00 96 ASN A O 1
ATOM 732 N N . MET A 1 97 ? 9.534 1.516 -3.617 1.00 90.44 97 MET A N 1
ATOM 733 C CA . MET A 1 97 ? 9.978 2.819 -4.124 1.00 90.44 97 MET A CA 1
ATOM 734 C C . MET A 1 97 ? 11.505 2.911 -4.201 1.00 90.44 97 MET A C 1
ATOM 736 O O . MET A 1 97 ? 12.024 3.358 -5.215 1.00 90.44 97 MET A O 1
ATOM 740 N N . ALA A 1 98 ? 12.233 2.422 -3.192 1.00 92.81 98 ALA A N 1
ATOM 741 C CA . ALA A 1 98 ? 13.696 2.413 -3.210 1.00 92.81 98 ALA A CA 1
ATOM 742 C C . ALA A 1 98 ? 14.278 1.549 -4.347 1.00 92.81 98 ALA A C 1
ATOM 744 O O . ALA A 1 98 ? 15.304 1.900 -4.924 1.00 92.81 98 ALA A O 1
ATOM 745 N N . LEU A 1 99 ? 13.621 0.436 -4.700 1.00 90.31 99 LEU A N 1
ATOM 746 C CA . LEU A 1 99 ? 13.997 -0.382 -5.863 1.00 90.31 99 LEU A CA 1
ATOM 747 C C . LEU A 1 99 ? 13.754 0.342 -7.194 1.00 90.31 99 LEU A C 1
ATOM 749 O O . LEU A 1 99 ? 14.442 0.068 -8.177 1.00 90.31 99 LEU A O 1
ATOM 753 N N . LEU A 1 100 ? 12.775 1.245 -7.221 1.00 88.44 100 LEU A N 1
ATOM 754 C CA . LEU A 1 100 ? 12.349 1.990 -8.402 1.00 88.44 100 LEU A CA 1
ATOM 755 C C . LEU A 1 100 ? 12.988 3.378 -8.511 1.00 88.44 100 LEU A C 1
ATOM 757 O O . LEU A 1 100 ? 12.713 4.090 -9.471 1.00 88.44 100 LEU A O 1
ATOM 761 N N . GLU A 1 101 ? 13.857 3.751 -7.570 1.00 87.62 101 GLU A N 1
ATOM 762 C CA . GLU A 1 101 ? 14.542 5.047 -7.541 1.00 87.62 101 GLU A CA 1
ATOM 763 C C . GLU A 1 101 ? 15.212 5.427 -8.876 1.00 87.62 101 GLU A C 1
ATOM 765 O O . GLU A 1 101 ? 15.040 6.567 -9.304 1.00 87.62 101 GLU A O 1
ATOM 770 N N . PRO A 1 102 ? 15.885 4.513 -9.612 1.00 85.69 102 PRO A N 1
ATOM 771 C CA . PRO A 1 102 ? 16.478 4.845 -10.913 1.00 85.69 102 PRO A CA 1
ATOM 772 C C . PRO A 1 102 ? 15.474 5.256 -12.002 1.00 85.69 102 PRO A C 1
ATOM 774 O O . PRO A 1 102 ? 15.895 5.716 -13.061 1.00 85.69 102 PRO A O 1
ATOM 777 N N . TYR A 1 103 ? 14.177 5.037 -11.774 1.00 81.56 103 TYR A N 1
ATOM 778 C CA . TYR A 1 103 ? 13.094 5.267 -12.731 1.00 81.56 103 TYR A CA 1
ATOM 779 C C . TYR A 1 103 ? 12.139 6.381 -12.305 1.00 81.56 103 TYR A C 1
ATOM 781 O O . TYR A 1 103 ? 11.163 6.635 -13.006 1.00 81.56 103 TYR A O 1
ATOM 789 N N . ARG A 1 104 ? 12.370 7.036 -11.159 1.00 79.62 104 ARG A N 1
ATOM 790 C CA . ARG A 1 104 ? 11.629 8.261 -10.835 1.00 79.62 104 ARG A CA 1
ATOM 791 C C . ARG A 1 104 ? 11.965 9.311 -11.890 1.00 79.62 104 ARG A C 1
ATOM 793 O O . ARG A 1 104 ? 13.134 9.456 -12.249 1.00 79.62 104 ARG A O 1
ATOM 800 N N . ASP A 1 105 ? 10.954 10.044 -12.355 1.00 69.88 105 ASP A N 1
ATOM 801 C CA . ASP A 1 105 ? 11.196 11.233 -13.167 1.00 69.88 105 ASP A CA 1
ATOM 802 C C . ASP A 1 105 ? 12.137 12.155 -12.391 1.00 69.88 105 ASP A C 1
ATOM 804 O O . ASP A 1 105 ? 11.809 12.663 -11.314 1.00 69.88 105 ASP A O 1
ATOM 808 N N . ASN A 1 106 ? 13.336 12.345 -12.937 1.00 57.03 106 ASN A N 1
ATOM 809 C CA . ASN A 1 106 ? 14.157 13.481 -12.578 1.00 57.03 106 ASN A CA 1
ATOM 810 C C . ASN A 1 106 ? 13.497 14.682 -13.249 1.00 57.03 106 ASN A C 1
ATOM 812 O O . ASN A 1 106 ? 13.870 15.031 -14.368 1.00 57.03 106 ASN A O 1
ATOM 816 N N . ASP A 1 107 ? 12.531 15.309 -12.581 1.00 50.88 107 ASP A N 1
ATOM 817 C CA . ASP A 1 107 ? 12.241 16.712 -12.858 1.00 50.88 107 ASP A CA 1
ATOM 818 C C . ASP A 1 107 ? 13.560 17.484 -12.652 1.00 50.88 107 ASP A C 1
ATOM 820 O O . ASP A 1 107 ? 13.976 17.769 -11.525 1.00 50.88 107 ASP A O 1
ATOM 824 N N . SER A 1 108 ? 14.268 17.722 -13.761 1.00 41.78 108 SER A N 1
ATOM 825 C CA . SER A 1 108 ? 15.348 18.703 -13.899 1.00 41.78 108 SER A CA 1
ATOM 826 C C . SER A 1 108 ? 14.768 20.004 -14.424 1.00 41.78 108 SER A C 1
ATOM 828 O O . SER A 1 108 ? 14.001 19.936 -15.411 1.00 41.78 108 SER A O 1
#

Secondary structure (DSSP, 8-state):
-HHHHHHHHHHHHHHHHHHHHHHHHHHHHHHHHHHHHH---TT--TTTSS-TTHHHHHHHHHHHHHHHHHHHHTT-GGGHHHHHHHHHHHHHHHHHHHHHGGGS----

Organism: Triticum turgidum subsp. durum (NCBI:txid4567)

Foldseek 3Di:
DVVVVVVVVLVVVLVVLLVVLVVVLVVLVVVLVVQVVQDPPQPDDDPRGDHLQPNLVSLVSSLVSLVVSLVSCVPPPVCVVVNVVSVVSNVVSVVSNVVSVVRHDPPD

Radius of gyration: 17.71 Å; chains: 1; bounding box: 41×26×57 Å

pLDDT: mean 85.24, std 13.19, range [41.78, 97.44]

Sequence (108 aa):
MLHKAKTGTSMARRLTFCKLDYDVTVSITNVCTALLKDFRGPDGGDNDGPASFELPQCVEQANTLSGYCGHELMDMPALRALFNENLDMSMLAHLNMALLEPYRDNDS